Protein AF-A0A075U6D9-F1 (afdb_monomer)

Structure (mmCIF, N/CA/C/O backbone):
data_AF-A0A075U6D9-F1
#
_entry.id   AF-A0A075U6D9-F1
#
loop_
_atom_site.group_PDB
_atom_site.id
_atom_site.type_symbol
_atom_site.label_atom_id
_atom_site.label_alt_id
_atom_site.label_comp_id
_atom_site.label_asym_id
_atom_site.label_entity_id
_atom_site.label_seq_id
_atom_site.pdbx_PDB_ins_code
_atom_site.Cartn_x
_atom_site.Cartn_y
_atom_site.Cartn_z
_atom_site.occupancy
_atom_site.B_iso_or_equiv
_atom_site.auth_seq_id
_atom_site.auth_comp_id
_atom_site.auth_as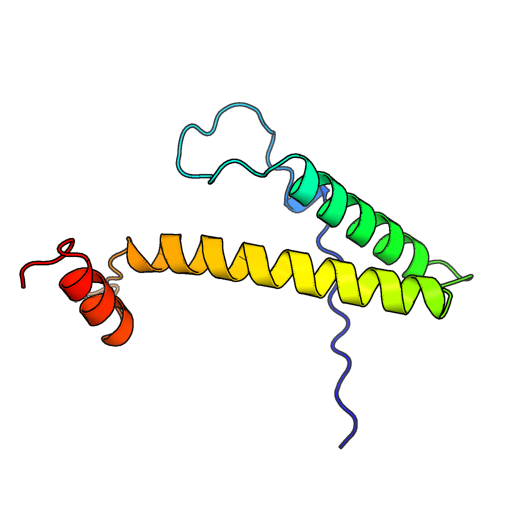ym_id
_atom_site.auth_atom_id
_atom_site.pdbx_PDB_model_num
ATOM 1 N N . MET A 1 1 ? -4.967 -28.720 7.999 1.00 35.06 1 MET A N 1
ATOM 2 C CA . MET A 1 1 ? -3.953 -27.665 7.832 1.00 35.06 1 MET A CA 1
ATOM 3 C C . MET A 1 1 ? -4.550 -26.386 8.381 1.00 35.06 1 MET A C 1
ATOM 5 O O . MET A 1 1 ? -5.489 -25.879 7.789 1.00 35.06 1 MET A O 1
ATOM 9 N N . THR A 1 2 ? -4.135 -25.961 9.569 1.00 36.78 2 THR A N 1
ATOM 10 C CA . THR A 1 2 ? -4.513 -24.659 10.128 1.00 36.78 2 THR A CA 1
ATOM 11 C C . THR A 1 2 ? -3.631 -23.621 9.458 1.00 36.78 2 THR A C 1
ATOM 13 O O . THR A 1 2 ? -2.414 -23.697 9.612 1.00 36.78 2 THR A O 1
ATOM 16 N N . ASP A 1 3 ? -4.226 -22.725 8.673 1.00 40.72 3 ASP A N 1
ATOM 17 C CA . ASP A 1 3 ? -3.528 -21.545 8.170 1.00 40.72 3 ASP A CA 1
ATOM 18 C C . ASP A 1 3 ? -2.922 -20.819 9.373 1.00 40.72 3 ASP A C 1
ATOM 20 O O . ASP A 1 3 ? -3.638 -20.387 10.281 1.00 40.72 3 ASP A O 1
ATOM 24 N N . GLU A 1 4 ? -1.591 -20.762 9.418 1.00 35.62 4 GLU A N 1
ATOM 25 C CA . GLU A 1 4 ? -0.874 -19.898 10.339 1.00 35.62 4 GLU A CA 1
ATOM 26 C C . GLU A 1 4 ? -1.303 -18.476 10.004 1.00 35.62 4 GLU A C 1
ATOM 28 O O . GLU A 1 4 ? -0.819 -17.862 9.052 1.00 35.62 4 GLU A O 1
ATOM 33 N N . ASN A 1 5 ? -2.250 -17.957 10.784 1.00 38.72 5 ASN A N 1
ATOM 34 C CA . ASN A 1 5 ? -2.583 -16.548 10.805 1.00 38.72 5 ASN A CA 1
ATOM 35 C C . ASN A 1 5 ? -1.352 -15.815 11.349 1.00 38.72 5 ASN A C 1
ATOM 37 O O . ASN A 1 5 ? -1.244 -15.537 12.544 1.00 38.72 5 ASN A O 1
ATOM 41 N N . LYS A 1 6 ? -0.360 -15.620 10.475 1.00 43.91 6 LYS A N 1
ATOM 42 C CA . LYS A 1 6 ? 0.887 -14.926 10.755 1.00 43.91 6 LYS A CA 1
ATOM 43 C C . LYS A 1 6 ? 0.473 -13.560 11.268 1.00 43.91 6 LYS A C 1
ATOM 45 O O . LYS A 1 6 ? -0.116 -12.781 10.520 1.00 43.91 6 LYS A O 1
ATOM 50 N N . VAL A 1 7 ? 0.708 -13.315 12.554 1.00 42.09 7 VAL A N 1
ATOM 51 C CA . VAL A 1 7 ? 0.410 -12.045 13.211 1.00 42.09 7 VAL A CA 1
ATOM 52 C C . VAL A 1 7 ? 1.240 -10.986 12.494 1.00 42.09 7 VAL A C 1
ATOM 54 O O . VAL A 1 7 ? 2.419 -10.804 12.777 1.00 42.09 7 VAL A O 1
ATOM 57 N N . VAL A 1 8 ? 0.654 -10.361 11.474 1.00 48.34 8 VAL A N 1
ATOM 58 C CA . VAL A 1 8 ? 1.250 -9.220 10.790 1.00 48.34 8 VAL A CA 1
ATOM 59 C C . VAL A 1 8 ? 1.183 -8.091 11.798 1.00 48.34 8 VAL A C 1
ATOM 61 O O . VAL A 1 8 ? 0.100 -7.573 12.087 1.00 48.34 8 VAL A O 1
ATOM 64 N N . GLU A 1 9 ? 2.331 -7.778 12.392 1.00 46.31 9 GLU A N 1
ATOM 65 C CA . GLU A 1 9 ? 2.477 -6.608 13.242 1.00 46.31 9 GLU A CA 1
ATOM 66 C C . GLU A 1 9 ? 1.943 -5.394 12.469 1.00 46.31 9 GLU A C 1
ATOM 68 O O . GLU A 1 9 ? 2.212 -5.268 11.268 1.00 46.31 9 GLU A O 1
ATOM 73 N N . PRO A 1 10 ? 1.113 -4.534 13.088 1.00 49.19 10 PRO A N 1
ATOM 74 C CA . PRO A 1 10 ? 0.667 -3.344 12.392 1.00 49.19 10 PRO A CA 1
ATOM 75 C C . PRO A 1 10 ? 1.893 -2.520 12.066 1.00 49.19 10 PRO A C 1
ATOM 77 O O . PRO A 1 10 ? 2.738 -2.293 12.935 1.00 49.19 10 PRO A O 1
ATOM 80 N N . VAL A 1 11 ? 1.975 -2.089 10.814 1.00 52.38 11 VAL A N 1
ATOM 81 C CA . VAL A 1 11 ? 3.053 -1.211 10.406 1.00 52.38 11 VAL A CA 1
ATOM 82 C C . VAL A 1 11 ? 2.894 0.068 11.213 1.00 52.38 11 VAL A C 1
ATOM 84 O O . VAL A 1 11 ? 1.868 0.742 11.127 1.00 52.38 11 VAL A O 1
ATOM 87 N N . ASN A 1 12 ? 3.859 0.335 12.085 1.00 49.41 12 ASN A N 1
ATOM 88 C CA . ASN A 1 12 ? 3.849 1.513 12.926 1.00 49.41 12 ASN A CA 1
ATOM 89 C C . ASN A 1 12 ? 3.839 2.740 12.012 1.00 49.41 12 ASN A C 1
ATOM 91 O O . ASN A 1 12 ? 4.735 2.918 11.188 1.00 49.41 12 ASN A O 1
ATOM 95 N N . THR A 1 13 ? 2.812 3.581 12.132 1.00 48.69 13 THR A N 1
ATOM 96 C CA . THR A 1 13 ? 2.682 4.794 11.320 1.00 48.69 13 THR A CA 1
ATOM 97 C C . THR A 1 13 ? 3.913 5.690 11.469 1.00 48.69 13 THR A C 1
ATOM 99 O O . THR A 1 13 ? 4.285 6.334 10.498 1.00 48.69 13 THR A O 1
ATOM 102 N N . ALA A 1 14 ? 4.595 5.669 12.623 1.00 46.50 14 ALA A N 1
ATOM 103 C CA . ALA A 1 14 ? 5.842 6.403 12.838 1.00 46.50 14 ALA A CA 1
ATOM 104 C C . ALA A 1 14 ? 7.031 5.866 12.017 1.00 46.50 14 ALA A C 1
ATOM 106 O O . ALA A 1 14 ? 7.925 6.638 11.699 1.00 46.50 14 ALA A O 1
ATOM 107 N N . ASP A 1 15 ? 7.023 4.588 11.621 1.00 44.28 15 ASP A N 1
ATOM 108 C CA . ASP A 1 15 ? 8.093 3.991 10.807 1.00 44.28 15 ASP A CA 1
ATOM 109 C C . ASP A 1 15 ? 7.877 4.238 9.302 1.00 44.28 15 ASP A C 1
ATOM 111 O O . ASP A 1 15 ? 8.824 4.193 8.521 1.00 44.28 15 ASP A O 1
ATOM 115 N N . ILE A 1 16 ? 6.634 4.518 8.882 1.00 49.66 16 ILE A N 1
ATOM 116 C CA . ILE A 1 16 ? 6.322 4.953 7.507 1.00 49.66 16 ILE A CA 1
ATOM 117 C C . ILE A 1 16 ? 6.347 6.480 7.380 1.00 49.66 16 ILE A C 1
ATOM 119 O O . ILE A 1 16 ? 6.638 6.995 6.302 1.00 49.66 16 ILE A O 1
ATOM 123 N N . ASN A 1 17 ? 6.075 7.214 8.459 1.00 43.88 17 ASN A N 1
ATOM 124 C CA . ASN A 1 17 ? 6.223 8.663 8.495 1.00 43.88 17 ASN A CA 1
ATOM 125 C C . ASN A 1 17 ? 7.711 9.021 8.622 1.00 43.88 17 ASN A C 1
ATOM 127 O O . ASN A 1 17 ? 8.150 9.583 9.621 1.00 43.88 17 ASN A O 1
ATOM 131 N N . HIS A 1 18 ? 8.486 8.700 7.584 1.00 43.06 18 HIS A N 1
ATOM 132 C CA . HIS A 1 18 ? 9.643 9.514 7.250 1.00 43.06 18 HIS A CA 1
ATOM 133 C C . HIS A 1 18 ? 9.103 10.924 7.000 1.00 43.06 18 HIS A C 1
ATOM 135 O O . HIS A 1 18 ? 8.134 11.087 6.256 1.00 43.06 18 HIS A O 1
ATOM 141 N N . GLU A 1 19 ? 9.643 11.890 7.731 1.00 38.19 19 GLU A N 1
ATOM 142 C CA . GLU A 1 19 ? 9.222 13.286 7.780 1.00 38.19 19 GLU A CA 1
ATOM 143 C C . GLU A 1 19 ? 8.799 13.785 6.390 1.00 38.19 19 GLU A C 1
ATOM 145 O O . GLU A 1 19 ? 9.561 13.726 5.428 1.00 38.19 19 GLU A O 1
ATOM 150 N N . ALA A 1 20 ? 7.545 14.228 6.272 1.00 42.62 20 ALA A N 1
ATOM 151 C CA . ALA A 1 20 ? 6.927 14.668 5.021 1.00 42.62 20 ALA A CA 1
ATOM 152 C C . ALA A 1 20 ? 7.455 16.033 4.525 1.00 42.62 20 ALA A C 1
ATOM 154 O O . ALA A 1 20 ? 6.727 16.789 3.883 1.00 42.62 20 ALA A O 1
ATOM 155 N N . GLU A 1 21 ? 8.717 16.353 4.800 1.00 37.97 21 GLU A N 1
ATOM 156 C CA . GLU A 1 21 ? 9.415 17.508 4.255 1.00 37.97 21 GLU A CA 1
ATOM 157 C C . GLU A 1 21 ? 10.655 17.016 3.497 1.00 37.97 21 GLU A C 1
ATOM 159 O O . GLU A 1 21 ? 11.602 16.499 4.072 1.00 37.97 2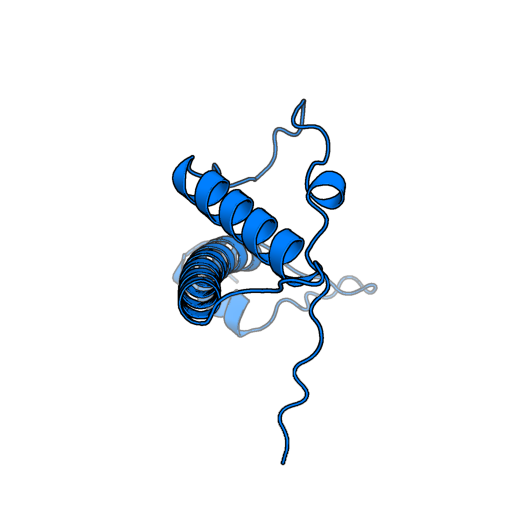1 GLU A O 1
ATOM 164 N N . GLU A 1 22 ? 10.628 17.208 2.174 1.00 40.44 22 GLU A N 1
ATOM 165 C CA . GLU A 1 22 ? 11.793 17.163 1.276 1.00 40.44 22 GLU A CA 1
ATOM 166 C C . GLU A 1 22 ? 12.291 15.790 0.778 1.00 40.44 22 GLU A C 1
ATOM 168 O O . GLU A 1 22 ? 13.464 15.445 0.881 1.00 40.44 22 GLU A O 1
ATOM 173 N N . ALA A 1 23 ? 11.445 15.061 0.043 1.00 37.53 23 ALA A N 1
ATOM 174 C CA . ALA A 1 23 ? 11.932 14.105 -0.959 1.00 37.53 23 ALA A CA 1
ATOM 175 C C . ALA A 1 23 ? 11.200 14.284 -2.299 1.00 37.53 23 ALA A C 1
ATOM 177 O O . ALA A 1 23 ? 10.203 13.628 -2.602 1.00 37.53 23 ALA A O 1
ATOM 178 N N . GLN A 1 24 ? 11.706 15.194 -3.138 1.00 37.72 24 GLN A N 1
ATOM 179 C CA . GLN A 1 24 ? 11.329 15.280 -4.551 1.00 37.72 24 GLN A CA 1
ATOM 180 C C . GLN A 1 24 ? 11.911 14.072 -5.300 1.00 37.72 24 GLN A C 1
ATOM 182 O O . GLN A 1 24 ? 13.020 14.124 -5.824 1.00 37.72 24 GLN A O 1
ATOM 187 N N . GLY A 1 25 ? 11.174 12.962 -5.335 1.00 35.50 25 GLY A N 1
ATOM 188 C CA . GLY A 1 25 ? 11.594 11.782 -6.085 1.00 35.50 25 GLY A CA 1
ATOM 189 C C . GLY A 1 25 ? 10.654 10.589 -5.948 1.00 35.50 25 GLY A C 1
ATOM 190 O O . GLY A 1 25 ? 10.885 9.706 -5.135 1.00 35.50 25 GLY A O 1
ATOM 191 N N . GLY A 1 26 ? 9.625 10.521 -6.796 1.00 42.88 26 GLY A N 1
ATOM 192 C CA . GLY A 1 26 ? 9.050 9.234 -7.213 1.00 42.88 26 GLY A CA 1
ATOM 193 C C . GLY A 1 26 ? 7.885 8.640 -6.412 1.00 42.88 26 GLY A C 1
ATOM 194 O O . GLY A 1 26 ? 7.503 7.506 -6.697 1.00 42.88 26 GLY A O 1
ATOM 195 N N . GLN A 1 27 ? 7.258 9.358 -5.479 1.00 45.19 27 GLN A N 1
ATOM 196 C CA . GLN A 1 27 ? 5.976 8.907 -4.924 1.00 45.19 27 GLN A CA 1
ATOM 197 C C . GLN A 1 27 ? 4.843 9.301 -5.882 1.00 45.19 27 GLN A C 1
ATOM 199 O O . GLN A 1 27 ? 4.575 10.481 -6.100 1.00 45.19 27 GLN A O 1
ATOM 204 N N . ALA A 1 28 ? 4.187 8.310 -6.495 1.00 48.97 28 ALA A N 1
ATOM 205 C CA . ALA A 1 28 ? 2.885 8.527 -7.118 1.00 48.97 28 ALA A CA 1
ATOM 206 C C . ALA A 1 28 ? 1.972 9.114 -6.035 1.00 48.97 28 ALA A C 1
ATOM 208 O O . ALA A 1 28 ? 1.803 8.464 -5.008 1.00 48.97 28 ALA A O 1
ATOM 209 N N . ALA A 1 29 ? 1.484 10.342 -6.239 1.00 52.00 29 ALA A N 1
ATOM 210 C CA . ALA A 1 29 ? 0.736 11.107 -5.244 1.00 52.00 29 ALA A CA 1
ATOM 211 C C . ALA A 1 29 ? -0.273 10.209 -4.513 1.00 52.00 29 ALA A C 1
ATOM 213 O O . ALA A 1 29 ? -1.204 9.685 -5.131 1.00 52.00 29 ALA A O 1
ATOM 214 N N . GLU A 1 30 ? -0.037 9.980 -3.220 1.00 60.72 30 GLU A N 1
ATOM 215 C CA . GLU A 1 30 ? -0.973 9.269 -2.359 1.00 60.72 30 GLU A CA 1
ATOM 216 C C . GLU A 1 30 ? -2.263 10.094 -2.365 1.00 60.72 30 GLU A C 1
ATOM 218 O O . GLU A 1 30 ? -2.276 11.254 -1.963 1.00 60.72 30 GLU A O 1
ATOM 223 N N . THR A 1 31 ? -3.328 9.555 -2.959 1.00 74.94 31 THR A N 1
ATOM 224 C CA . THR A 1 31 ? -4.621 10.246 -2.989 1.00 74.94 31 THR A CA 1
ATOM 225 C C . THR A 1 31 ? -5.138 10.358 -1.561 1.00 74.94 31 THR A C 1
ATOM 227 O O . THR A 1 31 ? -5.034 9.366 -0.842 1.00 74.94 31 THR A O 1
ATOM 230 N N . ASP A 1 32 ? -5.780 11.465 -1.185 1.00 78.25 32 ASP A N 1
ATOM 231 C CA . ASP A 1 32 ? -6.362 11.663 0.158 1.00 78.25 32 ASP A CA 1
ATOM 232 C C . ASP A 1 32 ? -7.191 10.455 0.646 1.00 78.25 32 ASP A C 1
ATOM 234 O O . ASP A 1 32 ? -7.161 10.090 1.819 1.00 78.25 32 ASP A O 1
ATOM 238 N N . HIS A 1 33 ? -7.873 9.769 -0.280 1.00 80.94 33 HIS A N 1
ATOM 239 C CA . HIS A 1 33 ? -8.603 8.522 -0.028 1.00 80.94 33 HIS A CA 1
ATOM 240 C C . HIS A 1 33 ? -7.714 7.373 0.478 1.00 80.94 33 HIS A C 1
ATOM 242 O O . HIS A 1 33 ? -8.075 6.672 1.416 1.00 80.94 33 HIS A O 1
ATOM 248 N N . MET A 1 34 ? -6.534 7.184 -0.109 1.00 83.44 34 MET A N 1
ATOM 249 C CA . MET A 1 34 ? -5.585 6.136 0.284 1.00 83.44 34 MET A CA 1
ATOM 250 C C . MET A 1 34 ? -5.005 6.398 1.675 1.00 83.44 34 MET A C 1
ATOM 252 O O . MET A 1 34 ? -4.898 5.469 2.478 1.00 83.44 34 MET A O 1
ATOM 256 N N . THR A 1 35 ? -4.705 7.663 1.975 1.00 86.06 35 THR A N 1
ATOM 257 C CA . THR A 1 35 ? -4.273 8.097 3.307 1.00 86.06 35 THR A CA 1
ATOM 258 C C . THR A 1 35 ? -5.349 7.780 4.342 1.00 86.06 35 THR A C 1
ATOM 260 O O . THR A 1 35 ? -5.064 7.110 5.334 1.00 86.06 35 THR A O 1
ATOM 263 N N . ALA A 1 36 ? -6.606 8.139 4.062 1.00 87.81 36 ALA A N 1
ATOM 264 C CA . ALA A 1 36 ? -7.734 7.837 4.941 1.00 87.81 36 ALA A CA 1
ATOM 265 C C . ALA A 1 36 ? -7.945 6.321 5.139 1.00 87.81 36 ALA A C 1
ATOM 267 O O . ALA A 1 36 ? -8.142 5.861 6.265 1.00 87.81 36 ALA A O 1
ATOM 268 N N . VAL A 1 37 ? -7.848 5.517 4.070 1.00 88.75 37 VAL A N 1
ATOM 269 C CA . VAL A 1 37 ? -7.935 4.044 4.143 1.00 88.75 37 VAL A CA 1
ATOM 270 C C . VAL A 1 37 ? -6.832 3.477 5.041 1.00 88.75 37 VAL A C 1
ATOM 272 O O . VAL A 1 37 ? -7.099 2.631 5.898 1.00 88.75 37 VAL A O 1
ATOM 275 N N . ARG A 1 38 ? -5.591 3.950 4.889 1.00 89.81 38 ARG A N 1
ATOM 276 C CA . ARG A 1 38 ? -4.451 3.526 5.712 1.00 89.81 38 ARG A CA 1
ATOM 277 C C . ARG A 1 38 ? -4.639 3.895 7.183 1.00 89.81 38 ARG A C 1
ATOM 279 O O . ARG A 1 38 ? -4.414 3.051 8.051 1.00 89.81 38 ARG A O 1
ATOM 286 N N . GLU A 1 39 ? -5.046 5.127 7.469 1.00 91.69 39 GLU A N 1
ATOM 287 C CA . GLU A 1 39 ? -5.307 5.597 8.834 1.00 91.69 39 GLU A CA 1
ATOM 288 C C . GLU A 1 39 ? -6.383 4.749 9.509 1.00 91.69 39 GLU A C 1
ATOM 290 O O . GLU A 1 39 ? -6.163 4.235 10.608 1.00 91.69 39 GLU A O 1
ATOM 295 N N . ARG A 1 40 ? -7.485 4.476 8.805 1.00 93.31 40 ARG A N 1
ATOM 296 C CA . ARG A 1 40 ? -8.567 3.636 9.319 1.00 93.31 40 ARG A CA 1
ATOM 297 C C . ARG A 1 40 ? -8.119 2.202 9.607 1.00 93.31 40 ARG A C 1
ATOM 299 O O . ARG A 1 40 ? -8.460 1.640 10.648 1.00 93.31 40 ARG A O 1
ATOM 306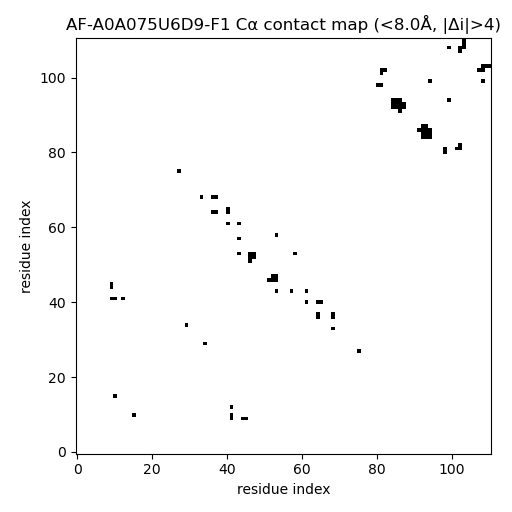 N N . ILE A 1 41 ? -7.300 1.606 8.735 1.00 92.69 41 ILE A N 1
ATOM 307 C CA . ILE A 1 41 ? -6.702 0.281 8.982 1.00 92.69 41 ILE A CA 1
ATOM 308 C C . ILE A 1 41 ? -5.860 0.294 10.265 1.00 92.69 41 ILE A C 1
ATOM 310 O O . ILE A 1 41 ? -5.893 -0.677 11.028 1.00 92.69 41 ILE A O 1
ATOM 314 N N . ASN A 1 42 ? -5.115 1.373 10.511 1.00 91.88 42 ASN A N 1
ATOM 315 C CA . ASN A 1 42 ? -4.268 1.508 11.692 1.00 91.88 42 ASN A CA 1
ATOM 316 C C . ASN A 1 42 ? -5.088 1.679 12.975 1.00 91.88 42 ASN A C 1
ATOM 318 O O . ASN A 1 42 ? -4.766 1.036 13.974 1.00 91.88 42 ASN A O 1
ATOM 322 N N . GLU A 1 43 ? -6.171 2.457 12.943 1.00 91.81 43 GLU A N 1
ATOM 323 C CA . GLU A 1 43 ? -7.125 2.564 14.056 1.00 91.81 43 GLU A CA 1
ATOM 324 C C . GLU A 1 43 ? -7.704 1.194 14.431 1.00 91.81 43 GLU A C 1
ATOM 326 O O . GLU A 1 43 ? -7.633 0.779 15.591 1.00 91.81 43 GLU A O 1
ATOM 331 N N . LEU A 1 44 ? -8.207 0.444 13.442 1.00 91.19 44 LEU A N 1
ATOM 332 C CA . LEU A 1 44 ? -8.757 -0.899 13.651 1.00 91.19 44 LEU A CA 1
ATOM 333 C C . LEU A 1 44 ? -7.684 -1.873 14.158 1.00 91.19 44 LEU A C 1
ATOM 335 O O . LEU A 1 44 ? -7.948 -2.731 15.001 1.00 91.19 44 LEU A O 1
ATOM 339 N N . ALA A 1 45 ? -6.443 -1.751 13.685 1.00 88.56 45 ALA A N 1
ATOM 340 C CA . ALA A 1 45 ? -5.341 -2.575 14.169 1.00 88.56 45 ALA A CA 1
ATOM 341 C C . ALA A 1 45 ? -4.923 -2.230 15.607 1.00 88.56 45 ALA A C 1
ATOM 343 O O . ALA A 1 45 ? -4.576 -3.135 16.368 1.00 88.56 45 ALA A O 1
ATOM 344 N N . ALA A 1 46 ? -4.973 -0.955 15.996 1.00 90.81 46 ALA A N 1
ATOM 345 C CA . ALA A 1 46 ? -4.753 -0.530 17.373 1.00 90.81 46 ALA A CA 1
ATOM 346 C C . ALA A 1 46 ? -5.872 -1.047 18.289 1.00 90.81 46 ALA A C 1
ATOM 348 O O . ALA A 1 46 ? -5.581 -1.616 19.342 1.00 90.81 46 ALA A O 1
ATOM 349 N N . LYS A 1 47 ? -7.135 -0.953 17.853 1.00 89.88 47 LYS A N 1
ATOM 350 C CA . LYS A 1 47 ? -8.289 -1.483 18.593 1.00 89.88 47 LYS A CA 1
ATOM 351 C C . LYS A 1 47 ? -8.200 -2.997 18.800 1.00 89.88 47 LYS A C 1
ATOM 353 O O . LYS A 1 47 ? -8.417 -3.477 19.911 1.00 89.88 47 LYS A O 1
ATOM 358 N N . ALA A 1 48 ? -7.769 -3.739 17.778 1.00 88.88 48 ALA A N 1
ATOM 359 C CA . ALA A 1 48 ? -7.570 -5.190 17.846 1.00 88.88 48 ALA A CA 1
ATOM 360 C C . ALA A 1 48 ? -6.583 -5.641 18.935 1.00 88.88 48 ALA A C 1
ATOM 362 O O . ALA A 1 48 ? -6.626 -6.793 19.356 1.00 88.88 48 ALA A O 1
ATOM 363 N N . LYS A 1 49 ? -5.676 -4.757 19.370 1.00 87.38 49 LYS A N 1
ATOM 364 C CA . LYS A 1 49 ? -4.703 -5.031 20.438 1.00 87.38 49 LYS A CA 1
ATOM 365 C C . LYS A 1 49 ? -5.241 -4.749 21.841 1.00 87.38 49 LYS A C 1
ATOM 367 O O . LYS A 1 49 ? -4.560 -5.051 22.819 1.00 87.38 49 LYS A O 1
ATOM 372 N N . THR A 1 50 ? -6.410 -4.125 21.957 1.00 91.50 50 THR A N 1
ATOM 373 C CA . THR A 1 50 ? -7.047 -3.871 23.252 1.00 91.50 50 THR A CA 1
ATOM 374 C C . THR A 1 50 ? -7.720 -5.141 23.774 1.00 91.50 50 THR A C 1
ATOM 376 O O . THR A 1 50 ? -7.948 -6.087 23.025 1.00 91.50 50 THR A O 1
ATOM 379 N N . ALA A 1 51 ? -8.073 -5.157 25.062 1.00 87.12 51 ALA A N 1
ATOM 380 C CA . ALA A 1 51 ? -8.804 -6.276 25.657 1.00 87.12 51 ALA A CA 1
ATOM 381 C C . ALA A 1 51 ? -10.214 -6.467 25.060 1.00 87.12 51 ALA A C 1
ATOM 383 O O . ALA A 1 51 ? -10.742 -7.574 25.114 1.00 87.12 51 ALA A O 1
ATOM 384 N N . GLU A 1 52 ? -10.812 -5.409 24.497 1.00 88.50 52 GLU A N 1
ATOM 385 C CA . GLU A 1 52 ? -12.115 -5.467 23.820 1.00 88.50 52 GLU A CA 1
ATOM 386 C C . GLU A 1 52 ? -12.014 -6.104 22.426 1.00 88.50 52 GLU A C 1
ATOM 388 O O . GLU A 1 52 ? -12.955 -6.755 21.978 1.00 88.50 52 GLU A O 1
ATOM 393 N N . GLY A 1 53 ? -10.863 -5.959 21.759 1.00 90.75 53 GLY A N 1
ATOM 394 C CA . GLY A 1 53 ? -10.628 -6.491 20.420 1.00 90.75 53 GLY A CA 1
ATOM 395 C C . GLY A 1 53 ? -11.468 -5.809 19.334 1.00 90.75 53 GLY A C 1
ATOM 396 O O . GLY A 1 53 ? -11.913 -4.670 19.481 1.00 90.75 53 GLY A O 1
ATOM 397 N N . LEU A 1 54 ? -11.637 -6.502 18.205 1.00 90.44 54 LEU A N 1
ATOM 398 C CA . LEU A 1 54 ? -12.513 -6.075 17.111 1.00 90.44 54 LEU A CA 1
ATOM 399 C C . LEU A 1 54 ? -13.845 -6.813 17.187 1.00 90.44 54 LEU A C 1
ATOM 401 O O . LEU A 1 54 ? -13.889 -8.000 17.515 1.00 90.44 54 LEU A O 1
ATOM 405 N N . THR A 1 55 ? -14.923 -6.125 16.824 1.00 94.44 55 THR A N 1
ATOM 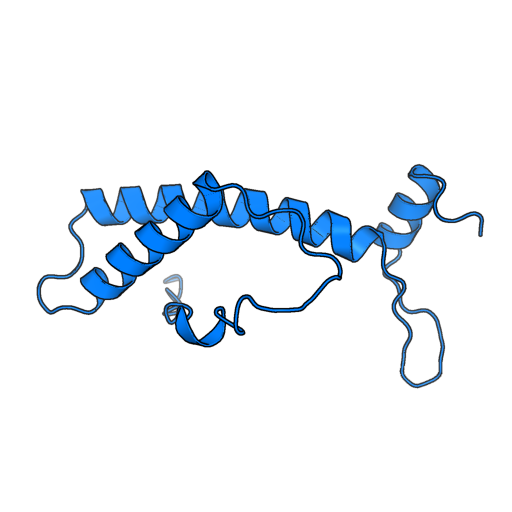406 C CA . THR A 1 55 ? -16.187 -6.799 16.521 1.00 94.44 55 THR A CA 1
ATOM 407 C C . THR A 1 55 ? -16.110 -7.483 15.153 1.00 94.44 55 THR A C 1
ATOM 409 O O . THR A 1 55 ? -15.275 -7.146 14.315 1.00 94.44 55 THR A O 1
ATOM 412 N N . THR A 1 56 ? -17.024 -8.413 14.881 1.00 93.12 56 THR A N 1
ATOM 413 C CA . THR A 1 56 ? -17.121 -9.087 13.574 1.00 93.12 56 THR A CA 1
ATOM 414 C C . THR A 1 56 ? -17.330 -8.116 12.408 1.00 93.12 56 THR A C 1
ATOM 416 O O . THR A 1 56 ? -16.867 -8.371 11.301 1.00 93.12 56 THR A O 1
ATOM 419 N N . GLU A 1 57 ? -18.029 -7.004 12.648 1.00 93.88 57 GLU A N 1
ATOM 420 C CA . GLU A 1 57 ? -18.257 -5.959 11.641 1.00 93.88 57 GLU A CA 1
ATOM 421 C C . GLU A 1 57 ? -16.958 -5.206 11.338 1.00 93.88 57 GLU A C 1
ATOM 423 O O . GLU A 1 57 ? -16.612 -4.999 10.179 1.00 93.88 57 GLU A O 1
ATOM 428 N N . GLU A 1 58 ? -16.187 -4.876 12.374 1.00 92.62 58 GLU A N 1
ATOM 429 C CA . GLU A 1 58 ? -14.899 -4.194 12.236 1.00 92.62 58 GLU A CA 1
ATOM 430 C C . GLU A 1 58 ? -13.815 -5.098 11.628 1.00 92.62 58 GLU A C 1
ATOM 432 O O . GLU A 1 58 ? -12.913 -4.627 10.933 1.00 92.62 58 GLU A O 1
ATOM 437 N N . GLU A 1 59 ? -13.884 -6.411 11.857 1.00 91.69 59 GLU A N 1
ATOM 438 C CA . GLU A 1 59 ? -13.023 -7.380 11.176 1.00 91.69 59 GLU A CA 1
ATOM 439 C C . GLU A 1 59 ? -13.294 -7.427 9.670 1.00 91.69 59 GLU A C 1
ATOM 441 O O . GLU A 1 59 ? -12.337 -7.450 8.887 1.00 91.69 59 GLU A O 1
ATOM 446 N N . ALA A 1 60 ? -14.571 -7.406 9.273 1.00 94.56 60 ALA A N 1
ATOM 447 C CA . ALA A 1 60 ? -14.978 -7.337 7.874 1.00 94.56 60 ALA A CA 1
ATOM 448 C C . ALA A 1 60 ? -14.550 -6.004 7.237 1.00 94.56 60 ALA A C 1
ATOM 450 O O . ALA A 1 60 ? -13.885 -6.021 6.201 1.00 94.56 60 ALA A O 1
ATOM 451 N N . GLU A 1 61 ? -14.806 -4.874 7.909 1.00 92.69 61 GLU A N 1
ATOM 452 C CA . GLU A 1 61 ? -14.359 -3.540 7.478 1.00 92.69 61 GLU A CA 1
ATOM 453 C C . GLU A 1 61 ? -12.837 -3.522 7.254 1.00 92.69 61 GLU A C 1
ATOM 455 O O . GLU A 1 61 ? -12.347 -3.149 6.187 1.00 92.69 61 GLU A O 1
ATOM 460 N N . ARG A 1 62 ? -12.057 -4.008 8.229 1.00 90.50 62 ARG A N 1
ATOM 461 C CA . ARG A 1 62 ? -10.592 -4.065 8.122 1.00 90.50 62 ARG A CA 1
ATOM 462 C C . ARG A 1 62 ? -10.133 -4.937 6.953 1.00 90.50 62 ARG A C 1
ATOM 464 O O . ARG A 1 62 ? -9.111 -4.629 6.335 1.00 90.50 62 ARG A O 1
ATOM 471 N N . ALA A 1 63 ? -10.817 -6.047 6.685 1.00 92.31 63 ALA A N 1
ATOM 472 C CA . ALA A 1 63 ? -10.476 -6.941 5.583 1.00 92.31 63 ALA A CA 1
ATOM 473 C C . ALA A 1 63 ? -10.717 -6.275 4.220 1.00 92.31 63 ALA A C 1
ATOM 475 O O . ALA A 1 63 ? -9.849 -6.351 3.348 1.00 92.31 63 ALA A O 1
ATOM 476 N N . GLU A 1 64 ? -11.841 -5.576 4.066 1.00 94.44 64 GLU A N 1
ATOM 477 C CA . GLU A 1 64 ? -12.183 -4.819 2.859 1.00 94.44 64 GLU A CA 1
ATOM 478 C C . GLU A 1 64 ? -11.182 -3.687 2.605 1.00 94.44 64 GLU A C 1
ATOM 480 O O . GLU A 1 64 ? -10.572 -3.629 1.534 1.00 94.44 64 GLU A O 1
ATOM 485 N N . LEU A 1 65 ? -10.909 -2.866 3.624 1.00 92.75 65 LEU A N 1
ATOM 486 C CA . LEU A 1 65 ? -9.944 -1.768 3.535 1.00 92.75 65 LEU A CA 1
ATOM 487 C C . LEU A 1 65 ? -8.536 -2.270 3.185 1.00 92.75 65 LEU A C 1
ATOM 489 O O . LEU A 1 65 ? -7.839 -1.689 2.351 1.00 92.75 65 LEU A O 1
ATOM 493 N N . ARG A 1 66 ? -8.103 -3.395 3.773 1.00 93.31 66 ARG A N 1
ATOM 494 C CA . ARG A 1 66 ? -6.813 -4.012 3.426 1.00 93.31 66 ARG A CA 1
ATOM 495 C C . ARG A 1 66 ? -6.785 -4.500 1.984 1.00 93.31 66 ARG A C 1
ATOM 497 O O . ARG A 1 66 ? -5.770 -4.321 1.314 1.00 93.31 66 ARG A O 1
ATOM 504 N N . ALA A 1 67 ? -7.855 -5.123 1.498 1.00 91.81 67 ALA A N 1
ATOM 505 C CA . ALA A 1 67 ? -7.915 -5.585 0.116 1.00 91.81 67 ALA A CA 1
ATOM 506 C C . ALA A 1 67 ? -7.769 -4.414 -0.867 1.00 91.81 67 ALA A C 1
ATOM 508 O O . ALA A 1 67 ? -6.985 -4.505 -1.817 1.00 91.81 67 ALA A O 1
ATOM 509 N N . GLU A 1 68 ? -8.452 -3.302 -0.590 1.00 90.12 68 GLU A N 1
ATOM 510 C CA . GLU A 1 68 ? -8.350 -2.067 -1.363 1.00 90.12 68 GLU A CA 1
ATOM 511 C C . GLU A 1 68 ? -6.931 -1.480 -1.341 1.00 90.12 68 GLU A C 1
ATOM 513 O O . GLU A 1 68 ? -6.349 -1.209 -2.400 1.00 90.12 68 GLU A O 1
ATOM 518 N N . PHE A 1 69 ? -6.341 -1.339 -0.152 1.00 89.38 69 PHE A N 1
ATOM 519 C CA . PHE A 1 69 ? -4.980 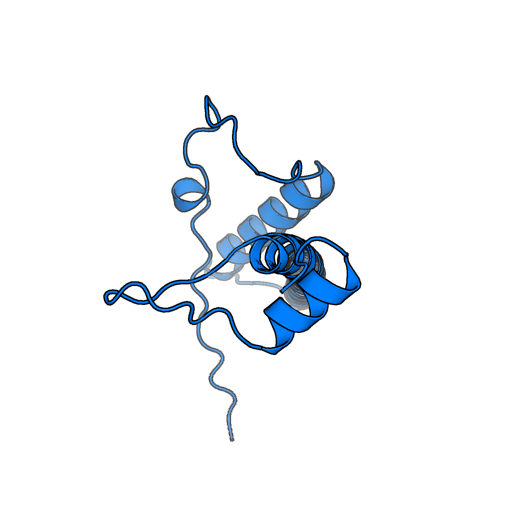-0.832 0.009 1.00 89.38 69 PHE A CA 1
ATOM 520 C C . PHE A 1 69 ? -3.971 -1.683 -0.776 1.00 89.38 69 PHE A C 1
ATOM 522 O O . PHE A 1 69 ? -3.196 -1.162 -1.579 1.00 89.38 69 PHE A O 1
ATOM 529 N N . LEU A 1 70 ? -4.010 -3.014 -0.615 1.00 90.94 70 LEU A N 1
ATOM 530 C CA . LEU A 1 70 ? -3.086 -3.918 -1.304 1.00 90.94 70 LEU A CA 1
ATOM 531 C C . LEU A 1 70 ? -3.269 -3.906 -2.825 1.00 90.94 70 LEU A C 1
ATOM 533 O O . LEU A 1 70 ? -2.285 -4.063 -3.549 1.00 90.94 70 LEU A O 1
ATOM 537 N N . ALA A 1 71 ? -4.494 -3.763 -3.331 1.00 88.44 71 ALA A N 1
ATOM 538 C CA . ALA A 1 71 ? -4.736 -3.694 -4.770 1.00 88.44 71 ALA A CA 1
ATOM 539 C C . ALA A 1 71 ? -4.048 -2.469 -5.387 1.00 88.44 71 ALA A C 1
ATOM 541 O O . ALA A 1 71 ? -3.317 -2.592 -6.377 1.00 88.44 71 ALA A O 1
ATOM 542 N N . ASN A 1 72 ? -4.220 -1.308 -4.758 1.00 86.00 72 ASN A N 1
ATOM 543 C CA . ASN A 1 72 ? -3.611 -0.062 -5.206 1.00 86.00 72 ASN A CA 1
ATOM 544 C C . ASN A 1 72 ? -2.090 -0.066 -5.018 1.00 86.00 72 ASN A C 1
ATOM 546 O O . ASN A 1 72 ? -1.357 0.256 -5.956 1.00 86.00 72 ASN A O 1
ATOM 550 N N . PHE A 1 73 ? -1.607 -0.539 -3.868 1.00 87.31 73 PHE A N 1
ATOM 551 C CA . PHE A 1 73 ? -0.179 -0.698 -3.604 1.00 87.31 73 PHE A CA 1
ATOM 552 C C . PHE A 1 73 ? 0.497 -1.595 -4.650 1.00 87.31 73 PHE A C 1
ATOM 554 O O . PHE A 1 73 ? 1.499 -1.207 -5.246 1.00 87.31 73 PHE A O 1
ATOM 561 N N . ARG A 1 74 ? -0.074 -2.772 -4.954 1.00 88.94 74 ARG A N 1
ATOM 562 C CA . ARG A 1 74 ? 0.474 -3.690 -5.972 1.00 88.94 74 ARG A CA 1
ATOM 563 C C . ARG A 1 74 ? 0.528 -3.053 -7.355 1.00 88.94 74 ARG A C 1
ATOM 565 O O . ARG A 1 74 ? 1.462 -3.330 -8.105 1.00 88.94 74 ARG A O 1
ATOM 572 N N . LYS A 1 75 ? -0.462 -2.230 -7.708 1.00 87.69 75 LYS A N 1
ATOM 573 C CA . LYS A 1 75 ? -0.491 -1.507 -8.984 1.00 87.69 75 LYS A CA 1
ATOM 574 C C . LYS A 1 75 ? 0.646 -0.486 -9.063 1.00 87.69 75 LYS A C 1
ATOM 576 O O . LYS A 1 75 ? 1.379 -0.485 -10.050 1.00 87.69 75 LYS A O 1
ATOM 581 N N . ALA A 1 76 ? 0.812 0.335 -8.027 1.00 85.12 76 ALA A N 1
ATOM 582 C CA . ALA A 1 76 ? 1.885 1.324 -7.960 1.00 85.12 76 ALA A CA 1
ATOM 583 C C . ALA A 1 76 ? 3.269 0.655 -7.958 1.00 85.12 76 ALA A C 1
ATOM 585 O O . ALA A 1 76 ? 4.119 0.994 -8.778 1.00 85.12 76 ALA A O 1
ATOM 586 N N . PHE A 1 77 ? 3.459 -0.363 -7.115 1.00 86.75 77 PHE A N 1
ATOM 587 C CA . PHE A 1 77 ? 4.710 -1.113 -7.023 1.00 86.75 77 PHE A CA 1
ATOM 588 C C . PHE A 1 77 ? 5.074 -1.797 -8.343 1.00 86.75 77 PHE A C 1
ATOM 590 O O . PHE A 1 77 ? 6.212 -1.709 -8.791 1.00 86.75 77 PHE A O 1
ATOM 597 N N . ARG A 1 78 ? 4.100 -2.420 -9.021 1.00 88.44 78 ARG A N 1
ATOM 598 C CA . ARG A 1 78 ? 4.312 -2.989 -10.358 1.00 88.44 78 ARG A CA 1
ATOM 599 C C . ARG A 1 78 ? 4.835 -1.935 -11.330 1.00 88.44 78 ARG A C 1
ATOM 601 O O . ARG A 1 78 ? 5.819 -2.194 -12.009 1.00 88.44 78 ARG A O 1
ATOM 608 N N . SER A 1 79 ? 4.208 -0.760 -11.367 1.00 87.69 79 SER A N 1
ATOM 609 C CA . SER A 1 79 ? 4.649 0.322 -12.248 1.00 87.69 79 SER A CA 1
ATOM 610 C C . SER A 1 79 ? 6.076 0.768 -11.943 1.00 87.69 79 SER A C 1
ATOM 612 O O . SER A 1 79 ? 6.799 1.098 -12.872 1.00 87.69 79 SER A O 1
ATOM 614 N N . GLN A 1 80 ? 6.485 0.788 -10.673 1.00 87.31 80 GLN A N 1
ATOM 615 C CA . GLN A 1 80 ? 7.856 1.130 -10.295 1.00 87.31 80 GLN A CA 1
ATOM 616 C C . GLN A 1 80 ? 8.842 0.050 -10.745 1.00 87.31 80 GLN A C 1
ATOM 618 O O . GLN A 1 80 ? 9.814 0.365 -11.421 1.00 87.31 80 GLN A O 1
ATOM 623 N N . VAL A 1 81 ? 8.565 -1.224 -10.442 1.00 88.94 81 VAL A N 1
ATOM 624 C CA . VAL A 1 81 ? 9.418 -2.360 -10.841 1.00 88.94 81 VAL A CA 1
ATOM 625 C C . VAL A 1 81 ? 9.598 -2.420 -12.357 1.00 88.94 81 VAL A C 1
ATOM 627 O O . VAL A 1 81 ? 10.697 -2.677 -12.835 1.00 88.94 81 VAL A O 1
ATOM 630 N N . GLU A 1 82 ? 8.542 -2.137 -13.119 1.00 88.31 82 GLU A N 1
ATOM 631 C CA . GLU A 1 82 ? 8.587 -2.112 -14.583 1.00 88.31 82 GLU A CA 1
ATOM 632 C C . GLU A 1 82 ? 9.534 -1.042 -15.151 1.00 88.31 82 GLU A C 1
ATOM 634 O O . GLU A 1 82 ? 9.964 -1.180 -16.291 1.00 88.31 82 GLU A O 1
ATOM 639 N N . MET A 1 83 ? 9.903 -0.016 -14.380 1.00 87.69 83 MET A N 1
ATOM 640 C CA . MET A 1 83 ? 10.823 1.048 -14.806 1.00 87.69 83 MET A CA 1
ATOM 641 C C . MET A 1 83 ? 12.280 0.810 -14.386 1.00 87.69 83 MET A C 1
ATOM 643 O O . MET A 1 83 ? 13.160 1.564 -14.798 1.00 87.69 83 MET A O 1
ATOM 647 N N . LEU A 1 84 ? 12.547 -0.199 -13.553 1.00 90.56 84 LEU A N 1
ATOM 648 C CA . LEU A 1 84 ? 13.878 -0.468 -13.011 1.00 90.56 84 LEU A CA 1
ATOM 649 C C . LEU A 1 84 ? 14.623 -1.524 -13.840 1.00 90.56 84 LEU A C 1
ATOM 651 O O . LEU A 1 84 ? 14.021 -2.420 -14.435 1.00 90.56 84 LEU A O 1
ATOM 655 N N . GLN A 1 85 ? 15.952 -1.436 -13.829 1.00 91.12 85 GLN A N 1
ATOM 656 C CA . GLN A 1 85 ? 16.851 -2.511 -14.248 1.00 91.12 85 GLN A CA 1
ATOM 657 C C . GLN A 1 85 ? 17.640 -2.970 -13.024 1.00 91.12 85 GLN A C 1
ATOM 659 O O . GLN A 1 85 ? 18.099 -2.142 -12.236 1.00 91.12 85 GLN A O 1
ATOM 664 N N . VAL A 1 86 ? 17.757 -4.282 -12.846 1.00 91.94 86 VAL A N 1
ATOM 665 C CA . VAL A 1 86 ? 18.425 -4.888 -11.691 1.00 91.94 86 VAL A CA 1
ATOM 666 C C . VAL A 1 86 ? 19.725 -5.518 -12.165 1.00 91.94 86 VAL A C 1
ATOM 668 O O . VAL A 1 86 ? 19.718 -6.287 -13.125 1.00 91.94 86 VAL A O 1
ATOM 671 N N . PHE A 1 87 ? 20.820 -5.207 -11.480 1.00 93.88 87 PHE A N 1
ATOM 672 C CA . PHE A 1 87 ? 22.150 -5.751 -11.745 1.00 93.88 87 PHE A CA 1
ATOM 673 C C . PHE A 1 87 ? 22.651 -6.502 -10.510 1.00 93.88 87 PHE A C 1
ATOM 675 O O . PHE A 1 87 ? 22.308 -6.124 -9.388 1.00 93.88 87 PHE A O 1
ATOM 682 N N . ASP A 1 88 ? 23.401 -7.581 -10.720 1.00 95.19 88 ASP A N 1
ATOM 683 C CA . ASP A 1 88 ? 24.104 -8.281 -9.643 1.00 95.19 88 ASP A CA 1
ATOM 684 C C . ASP A 1 88 ? 25.404 -7.554 -9.248 1.00 95.19 88 ASP A C 1
ATOM 686 O O . ASP A 1 88 ? 25.787 -6.551 -9.856 1.00 95.19 88 ASP A O 1
ATOM 690 N N . ASP A 1 89 ? 26.079 -8.054 -8.209 1.00 96.44 89 ASP A N 1
ATOM 691 C CA . ASP A 1 89 ? 27.331 -7.473 -7.702 1.00 96.44 89 ASP A CA 1
ATOM 692 C C . ASP A 1 89 ? 28.469 -7.513 -8.742 1.00 96.44 89 ASP A C 1
ATOM 694 O O . ASP A 1 89 ? 29.388 -6.693 -8.695 1.00 96.44 89 ASP A O 1
ATOM 698 N N . ASP A 1 90 ? 28.389 -8.437 -9.704 1.00 95.06 90 ASP A N 1
ATOM 699 C CA . ASP A 1 90 ? 29.333 -8.583 -10.814 1.00 95.06 90 ASP A CA 1
ATOM 700 C C . ASP A 1 90 ? 29.001 -7.642 -11.996 1.00 95.06 90 ASP A C 1
ATOM 702 O O . ASP A 1 90 ? 29.751 -7.571 -12.973 1.00 95.06 90 ASP A O 1
ATOM 706 N N . GLY A 1 91 ? 27.897 -6.889 -11.913 1.00 93.44 91 GLY A N 1
ATOM 707 C CA . GLY A 1 91 ? 27.443 -5.937 -12.927 1.00 93.44 91 GLY A CA 1
ATOM 708 C C . GLY A 1 91 ? 26.646 -6.557 -14.078 1.00 93.44 91 GLY A C 1
ATOM 709 O O . GLY A 1 91 ? 26.377 -5.870 -15.067 1.00 93.44 91 GLY A O 1
ATOM 710 N N . ASN A 1 92 ? 26.247 -7.827 -13.983 1.00 93.62 92 ASN A N 1
ATOM 711 C CA . ASN A 1 92 ? 25.387 -8.464 -14.976 1.00 93.62 92 ASN A CA 1
ATOM 712 C C . ASN A 1 92 ? 23.927 -8.087 -14.737 1.00 93.62 92 ASN A C 1
ATOM 714 O O . ASN A 1 92 ? 23.442 -8.063 -13.607 1.00 93.62 92 ASN A O 1
ATOM 718 N N . GLU A 1 93 ? 23.190 -7.834 -15.819 1.00 92.12 93 GLU A N 1
ATOM 719 C CA . GLU A 1 93 ? 21.768 -7.529 -15.713 1.00 92.12 93 GLU A CA 1
ATOM 720 C C . GLU A 1 93 ? 20.959 -8.786 -15.350 1.00 92.12 93 GLU A C 1
ATOM 722 O O . GLU A 1 93 ? 20.788 -9.709 -16.152 1.00 92.12 93 GLU A O 1
ATOM 727 N N . VAL A 1 94 ? 20.385 -8.777 -14.150 1.00 94.25 94 VAL A N 1
ATOM 728 C CA . VAL A 1 94 ? 19.527 -9.834 -13.599 1.00 94.25 94 VAL A C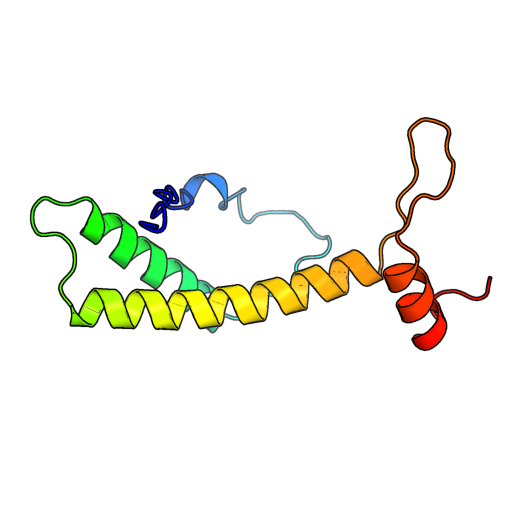A 1
ATOM 729 C C . VAL A 1 94 ? 18.054 -9.418 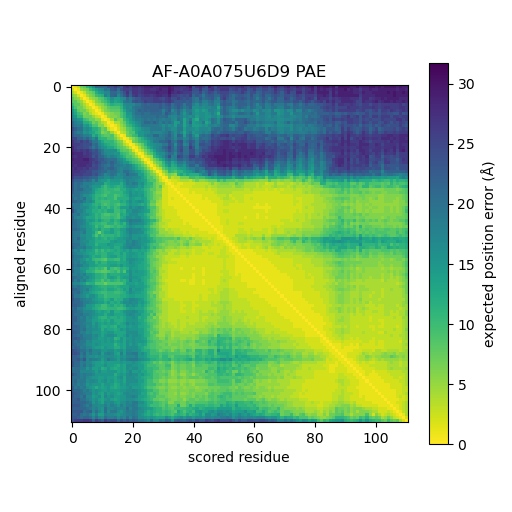-13.519 1.00 94.25 94 VAL A C 1
ATOM 731 O O . VAL A 1 94 ? 17.259 -10.055 -12.826 1.00 94.25 94 VAL A O 1
ATOM 734 N N . THR A 1 95 ? 17.653 -8.374 -14.254 1.00 93.12 95 THR A N 1
ATOM 735 C CA . THR A 1 95 ? 16.240 -8.003 -14.430 1.00 93.12 95 THR A CA 1
ATOM 736 C C . THR A 1 95 ? 15.433 -9.227 -14.895 1.00 93.12 95 THR A C 1
ATOM 738 O O . THR A 1 95 ? 15.775 -9.819 -15.921 1.00 93.12 95 THR A O 1
ATOM 741 N N . PRO A 1 96 ? 14.355 -9.634 -14.195 1.00 94.31 96 PRO A N 1
ATOM 742 C CA . PRO A 1 96 ? 13.569 -10.802 -14.588 1.00 94.31 96 PRO A CA 1
ATOM 743 C C . PRO A 1 96 ? 13.024 -10.694 -16.019 1.00 94.31 96 PRO A C 1
ATOM 745 O O . PRO A 1 96 ? 12.545 -9.631 -16.413 1.00 94.31 96 PRO A O 1
ATOM 748 N N . GLU A 1 97 ? 13.006 -11.802 -16.771 1.00 92.25 97 GLU A N 1
ATOM 749 C CA . GLU A 1 97 ? 12.600 -11.796 -18.191 1.00 92.25 97 GLU A CA 1
ATOM 750 C C . GLU A 1 97 ? 11.218 -11.177 -18.413 1.00 92.25 97 GLU A C 1
ATOM 752 O O . GLU A 1 97 ? 11.043 -10.335 -19.285 1.00 92.25 97 GLU A O 1
ATOM 757 N N . LYS A 1 98 ? 10.262 -11.497 -17.536 1.00 91.31 98 LYS A N 1
ATOM 758 C CA . LYS A 1 98 ? 8.912 -10.928 -17.577 1.00 91.31 98 LYS A CA 1
ATOM 759 C C . LYS A 1 98 ? 8.903 -9.396 -17.523 1.00 91.31 98 LYS A C 1
ATOM 761 O O . LYS A 1 98 ? 8.060 -8.763 -18.145 1.00 91.31 98 LYS A O 1
ATOM 766 N N . VAL A 1 99 ? 9.808 -8.795 -16.751 1.00 92.06 99 VAL A N 1
ATOM 767 C CA . VAL A 1 99 ? 9.921 -7.333 -16.657 1.00 92.06 99 VAL A CA 1
ATOM 768 C C . VAL A 1 99 ? 10.533 -6.775 -17.942 1.00 92.06 99 VAL A C 1
ATOM 770 O O . VAL A 1 99 ? 10.030 -5.783 -18.463 1.00 92.06 99 VAL A O 1
ATOM 773 N N . ARG A 1 100 ? 11.549 -7.449 -18.502 1.00 91.94 100 ARG A N 1
ATOM 774 C CA . ARG A 1 100 ? 12.167 -7.071 -19.784 1.00 91.94 100 ARG A CA 1
ATOM 775 C C . ARG A 1 100 ? 11.169 -7.106 -20.942 1.00 91.94 100 ARG A C 1
ATOM 777 O O . ARG A 1 100 ? 11.137 -6.176 -21.740 1.00 91.94 100 ARG A O 1
ATOM 784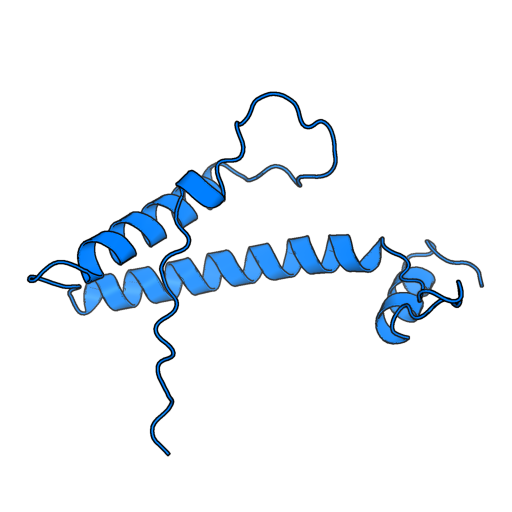 N N . GLU A 1 101 ? 10.324 -8.134 -21.006 1.00 92.44 101 GLU A N 1
ATOM 785 C CA . GLU A 1 101 ? 9.229 -8.235 -21.982 1.00 92.44 101 GLU A CA 1
ATOM 786 C C . GLU A 1 101 ? 8.260 -7.054 -21.867 1.00 92.44 101 GLU A C 1
ATOM 788 O O . GLU A 1 101 ? 8.016 -6.370 -22.855 1.00 92.44 101 GLU A O 1
ATOM 793 N N . ILE A 1 102 ? 7.790 -6.742 -20.654 1.00 92.19 102 ILE A N 1
ATOM 794 C CA . ILE A 1 102 ? 6.886 -5.604 -20.424 1.00 92.19 102 ILE A CA 1
ATOM 795 C C . ILE A 1 102 ? 7.544 -4.274 -20.829 1.00 92.19 102 ILE A C 1
ATOM 797 O O . ILE A 1 102 ? 6.878 -3.398 -21.377 1.00 92.19 102 ILE A O 1
ATOM 801 N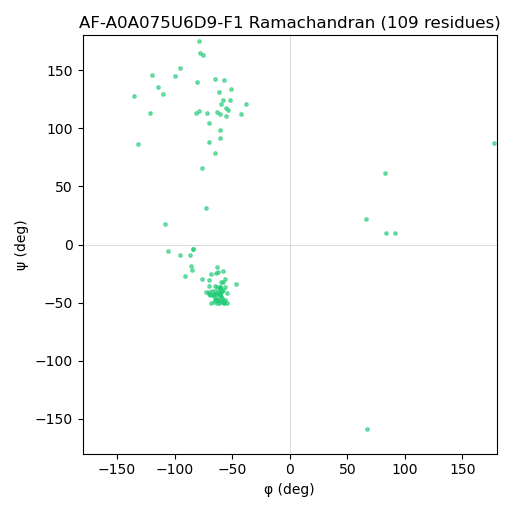 N . GLN A 1 103 ? 8.843 -4.101 -20.574 1.00 91.69 103 GLN A N 1
ATOM 802 C CA . GLN A 1 103 ? 9.584 -2.907 -20.992 1.00 91.69 103 GLN A CA 1
ATOM 803 C C . GLN A 1 103 ? 9.680 -2.786 -22.520 1.00 91.69 103 GLN A C 1
ATOM 805 O O . GLN A 1 103 ? 9.515 -1.680 -23.040 1.00 91.69 103 GLN A O 1
ATOM 810 N N . ARG A 1 104 ? 9.899 -3.900 -23.234 1.00 93.00 104 ARG A N 1
ATOM 811 C CA . ARG A 1 104 ? 9.897 -3.944 -24.708 1.00 93.00 104 ARG A CA 1
ATOM 812 C C . ARG A 1 104 ? 8.518 -3.629 -25.279 1.00 93.00 104 ARG A C 1
ATOM 814 O O . ARG A 1 104 ? 8.409 -2.772 -26.150 1.00 93.00 104 ARG A O 1
ATOM 821 N N . ASP A 1 105 ? 7.463 -4.227 -24.727 1.00 91.62 105 ASP A N 1
ATOM 822 C CA . ASP A 1 105 ? 6.077 -3.965 -25.141 1.00 91.62 105 ASP A CA 1
ATOM 823 C C . ASP A 1 105 ? 5.688 -2.490 -24.957 1.00 91.62 105 ASP A C 1
ATOM 825 O O . ASP A 1 105 ? 4.910 -1.933 -25.733 1.00 91.62 105 ASP A O 1
ATOM 829 N N . LYS A 1 106 ? 6.249 -1.834 -23.934 1.00 89.56 106 LYS A N 1
ATOM 830 C CA . LYS A 1 106 ? 6.056 -0.403 -23.664 1.00 89.56 106 LYS A CA 1
ATOM 831 C C . LYS A 1 106 ? 6.984 0.520 -24.463 1.00 89.56 106 LYS A C 1
ATOM 833 O O . LYS A 1 106 ? 6.855 1.735 -24.326 1.00 89.56 106 LYS A O 1
ATOM 838 N N . GLY A 1 107 ? 7.915 -0.014 -25.257 1.00 89.94 107 GLY A N 1
ATOM 839 C CA . GLY A 1 107 ? 8.906 0.774 -26.001 1.00 89.94 107 GLY A CA 1
ATOM 840 C C . GLY A 1 107 ? 9.919 1.505 -25.113 1.00 89.94 107 GLY A C 1
ATOM 841 O O . GLY A 1 107 ? 10.485 2.512 -25.520 1.00 89.94 107 GLY A O 1
ATOM 842 N N . ILE A 1 108 ? 10.110 1.040 -23.875 1.00 88.31 108 ILE A N 1
ATOM 843 C CA . ILE A 1 108 ? 11.094 1.588 -22.923 1.00 88.31 108 ILE A CA 1
ATOM 844 C C . ILE A 1 108 ? 12.468 0.936 -23.147 1.00 88.31 108 ILE A C 1
ATOM 846 O O . ILE A 1 108 ? 13.496 1.455 -22.713 1.00 88.31 108 ILE A O 1
ATOM 850 N N . ARG A 1 109 ? 12.484 -0.217 -23.821 1.00 85.75 109 ARG A N 1
ATOM 851 C CA . ARG A 1 109 ? 13.660 -1.047 -24.049 1.00 85.75 109 ARG A CA 1
ATOM 852 C C . ARG A 1 109 ? 13.702 -1.509 -25.503 1.00 85.75 109 ARG A C 1
ATOM 854 O O . ARG A 1 109 ? 12.738 -2.105 -25.974 1.00 85.75 109 ARG A O 1
ATOM 861 N N . ASP A 1 110 ? 14.838 -1.284 -26.160 1.00 77.62 110 ASP A N 1
ATOM 862 C CA . ASP A 1 110 ? 15.038 -1.565 -27.592 1.00 77.62 110 ASP A CA 1
ATOM 863 C C . ASP A 1 110 ? 15.912 -2.807 -27.868 1.00 77.62 110 ASP A C 1
ATOM 865 O O . ASP A 1 110 ? 16.095 -3.186 -29.026 1.00 77.62 110 ASP A O 1
ATOM 869 N N . ASN A 1 111 ? 16.478 -3.426 -26.824 1.00 69.69 111 ASN A N 1
ATOM 870 C CA . ASN A 1 111 ? 17.447 -4.526 -26.905 1.00 69.69 111 ASN A CA 1
ATOM 871 C C . ASN A 1 111 ? 16.926 -5.885 -26.410 1.00 69.69 111 ASN A C 1
ATOM 873 O O . ASN A 1 111 ? 16.030 -5.951 -25.529 1.00 69.69 111 ASN A O 1
#

Foldseek 3Di:
DPPPPPPPQLDPVVVVCPDPPDDPDDDPPCPPVLVVLSVLLVVLNVQCPDPVHDDPVSVVSNVVSVVVNVVVVVVSVLVVLLLDWDADPVGHTPNDPVSVVSCVVVVVDDD

Sequence (111 aa):
MTDENKVVEPVNTADINHEAEEAQGGQAAETDHMTAVRERINELAAKAKTAEGLTTEEEAERAELRAEFLANFRKAFRSQVEMLQVFDDDGNEVTPEKVREIQRDKGIRDN

Radius of gyration: 18.96 Å; Cα contacts (8 Å, |Δi|>4): 49; chains: 1; bounding box: 48×45×53 Å

Solvent-accessible surface area (backbone atoms only — not comparable to full-atom values): 7017 Å² total; per-residue (Å²): 134,82,79,77,77,70,82,73,72,74,79,53,65,73,78,70,52,63,71,95,71,87,77,96,72,86,74,76,78,78,48,72,68,56,54,53,45,52,52,52,45,48,52,54,52,55,40,47,71,43,97,82,37,63,53,76,66,54,48,52,51,45,52,53,47,48,53,53,51,51,55,53,48,52,53,54,51,49,58,52,56,52,74,58,83,41,62,48,97,88,68,50,80,64,52,53,64,72,46,54,51,54,23,39,78,68,68,78,41,95,127

InterPro domains:
  IPR009242 Protein of unknown function DUF896 [MF_01103] (30-92)
  IPR009242 Protein of unknown function DUF896 [PF05979] (38-100)
  IPR009242 Protein of unknown function DUF896 [PTHR37300] (36-108)

Mean predicted aligned error: 11.03 Å

Secondary structure (DSSP, 8-state):
------------HHHH---SS---S------HHHHHHHHHHHHHHHHTTSSS---HHHHHHHHHHHHHHHHHHHHHHHHHHTT---B-TTS-B---HHHHHHHHHTTS---

pLDDT: mean 77.41, std 21.03, range [35.06, 96.44]

Organism: NCBI:txid759620